Protein AF-A0A564W567-F1 (afdb_monomer_lite)

Structure (mmCIF, N/CA/C/O backbone):
data_AF-A0A564W567-F1
#
_entry.id   AF-A0A564W567-F1
#
loop_
_atom_site.group_PDB
_atom_site.id
_atom_site.type_symbol
_atom_site.label_atom_id
_atom_site.label_alt_id
_atom_site.label_comp_id
_atom_site.label_asym_id
_atom_site.label_entity_id
_atom_site.label_seq_id
_atom_site.pdbx_PDB_ins_code
_atom_site.Cartn_x
_atom_site.Cartn_y
_atom_site.Cartn_z
_atom_site.occupancy
_atom_site.B_iso_or_equiv
_atom_site.auth_seq_id
_atom_site.auth_comp_id
_atom_site.auth_asym_id
_atom_site.auth_atom_id
_atom_site.pdbx_PDB_model_num
ATOM 1 N N . MET A 1 1 ? 4.641 -15.626 -25.117 1.00 41.53 1 MET A N 1
ATOM 2 C CA . MET A 1 1 ? 4.571 -14.255 -25.670 1.00 41.53 1 MET A CA 1
ATOM 3 C C . MET A 1 1 ? 4.389 -13.295 -24.502 1.00 41.53 1 MET A C 1
ATOM 5 O O . MET A 1 1 ? 3.469 -13.506 -23.720 1.00 41.53 1 MET A O 1
ATOM 9 N N . ALA A 1 2 ? 5.290 -12.328 -24.305 1.00 53.06 2 ALA A N 1
ATOM 10 C CA . ALA A 1 2 ? 5.183 -11.375 -23.198 1.00 53.06 2 ALA A CA 1
ATOM 11 C C . ALA A 1 2 ? 4.063 -10.363 -23.495 1.00 53.06 2 ALA A C 1
ATOM 13 O O . ALA A 1 2 ? 4.073 -9.717 -24.537 1.00 53.06 2 ALA A O 1
ATOM 14 N N . LEU A 1 3 ? 3.083 -10.244 -22.596 1.00 59.31 3 LEU A N 1
ATOM 15 C CA . LEU A 1 3 ? 1.886 -9.404 -22.783 1.00 59.31 3 LEU A CA 1
ATOM 16 C C . LEU A 1 3 ? 2.115 -7.913 -22.438 1.00 59.31 3 LEU A C 1
ATOM 18 O O . LEU A 1 3 ? 1.157 -7.148 -22.397 1.00 59.31 3 LEU A O 1
ATOM 22 N N . GLY A 1 4 ? 3.357 -7.493 -22.172 1.00 73.81 4 GLY A N 1
ATOM 23 C CA . GLY A 1 4 ? 3.703 -6.095 -21.893 1.00 73.81 4 GLY A CA 1
ATOM 24 C C . GLY A 1 4 ? 3.047 -5.520 -20.629 1.00 73.81 4 GLY A C 1
ATOM 25 O O . GLY A 1 4 ? 2.885 -6.213 -19.622 1.00 73.81 4 GLY A O 1
ATOM 26 N N . CYS A 1 5 ? 2.706 -4.229 -20.682 1.00 81.75 5 CYS A N 1
ATOM 27 C CA . CYS A 1 5 ? 2.069 -3.476 -19.599 1.00 81.75 5 CYS A CA 1
ATOM 28 C C . CYS A 1 5 ? 0.588 -3.858 -19.443 1.00 81.75 5 CYS A C 1
ATOM 30 O O . CYS A 1 5 ? -0.186 -3.736 -20.395 1.00 81.75 5 CYS A O 1
ATOM 32 N N . ARG A 1 6 ? 0.176 -4.294 -18.242 1.00 86.56 6 ARG A N 1
ATOM 33 C CA . ARG A 1 6 ? -1.212 -4.687 -17.947 1.00 86.56 6 ARG A CA 1
ATOM 34 C C . ARG A 1 6 ? -1.813 -3.809 -16.858 1.00 86.56 6 ARG A C 1
ATOM 36 O O . ARG A 1 6 ? -1.263 -3.692 -15.766 1.00 86.56 6 ARG A O 1
ATOM 43 N N . ILE A 1 7 ? -2.992 -3.260 -17.147 1.00 87.38 7 ILE A N 1
ATOM 44 C CA . ILE A 1 7 ? -3.791 -2.472 -16.205 1.00 87.38 7 ILE A CA 1
ATOM 45 C C . ILE A 1 7 ? -5.183 -3.094 -16.126 1.00 87.38 7 ILE A C 1
ATOM 47 O O . ILE A 1 7 ? -5.965 -3.003 -17.078 1.00 87.38 7 ILE A O 1
ATOM 51 N N . ARG A 1 8 ? -5.522 -3.699 -14.986 1.00 86.12 8 ARG A N 1
ATOM 52 C CA . ARG A 1 8 ? -6.900 -4.102 -14.697 1.00 86.12 8 ARG A CA 1
ATOM 53 C C . ARG A 1 8 ? -7.671 -2.888 -14.204 1.00 86.12 8 ARG A C 1
ATOM 55 O O . ARG A 1 8 ? -7.459 -2.399 -13.101 1.00 86.12 8 ARG A O 1
ATOM 62 N N . ARG A 1 9 ? -8.565 -2.385 -15.056 1.00 84.88 9 ARG A N 1
ATOM 63 C CA . ARG A 1 9 ? -9.354 -1.176 -14.770 1.00 84.88 9 ARG A CA 1
ATOM 64 C C . ARG A 1 9 ? -10.440 -1.405 -13.727 1.00 84.88 9 ARG A C 1
ATOM 66 O O . ARG A 1 9 ? -10.735 -0.500 -12.957 1.00 84.88 9 ARG A O 1
ATOM 73 N N . ASN A 1 10 ? -10.983 -2.618 -13.704 1.00 83.50 10 ASN A N 1
ATOM 74 C CA . ASN A 1 10 ? -12.084 -2.999 -12.838 1.00 83.50 10 ASN A CA 1
ATOM 75 C C . ASN A 1 10 ? -11.658 -4.198 -11.993 1.00 83.50 10 ASN A C 1
ATOM 77 O O . ASN A 1 10 ? -11.169 -5.197 -12.523 1.00 83.50 10 ASN A O 1
ATOM 81 N N . PHE A 1 11 ? -11.861 -4.082 -10.689 1.00 86.06 11 PHE A N 1
ATOM 82 C CA . PHE A 1 11 ? -11.759 -5.160 -9.720 1.00 86.06 11 PHE A CA 1
ATOM 83 C C . PHE A 1 11 ? -12.784 -4.893 -8.619 1.00 86.06 11 PHE A C 1
ATOM 85 O O . PHE A 1 11 ? -13.171 -3.744 -8.384 1.00 86.06 11 PHE A O 1
ATOM 92 N N . GLU A 1 12 ? -13.253 -5.958 -7.988 1.00 86.19 12 GLU A N 1
ATOM 93 C CA . GLU A 1 12 ? -14.215 -5.857 -6.902 1.00 86.19 12 GLU A CA 1
ATOM 94 C C . GLU A 1 12 ? -13.506 -5.364 -5.640 1.00 86.19 12 GLU A C 1
ATOM 96 O O . GLU A 1 12 ? -12.510 -5.947 -5.205 1.00 86.19 12 GLU A O 1
ATOM 101 N N . ARG A 1 13 ? -13.996 -4.257 -5.080 1.00 88.44 13 ARG A N 1
ATOM 102 C CA . ARG A 1 13 ? -13.533 -3.754 -3.788 1.00 88.44 13 ARG A CA 1
ATOM 103 C C . ARG A 1 13 ? -14.426 -4.330 -2.690 1.00 88.44 13 ARG A C 1
ATOM 105 O O . ARG A 1 13 ? -15.642 -4.358 -2.884 1.00 88.44 13 ARG A O 1
ATOM 112 N N . PRO A 1 14 ? -13.860 -4.745 -1.546 1.00 88.44 14 PRO A N 1
ATOM 113 C CA . PRO A 1 14 ? -14.662 -5.102 -0.387 1.00 88.44 14 PRO A CA 1
ATOM 114 C C . PRO A 1 14 ? -15.507 -3.905 0.064 1.00 88.44 14 PRO A C 1
ATOM 116 O O . PRO A 1 14 ? -15.169 -2.745 -0.194 1.00 88.44 14 PRO A O 1
ATOM 119 N N . SER A 1 15 ? -16.614 -4.188 0.750 1.00 92.94 15 SER A N 1
ATOM 120 C CA . SER A 1 15 ? -17.461 -3.134 1.303 1.00 92.94 15 SER A CA 1
ATOM 121 C C . SER A 1 15 ? -16.688 -2.297 2.324 1.00 92.94 15 SER A C 1
ATOM 123 O O . SER A 1 15 ? -15.805 -2.795 3.031 1.00 92.94 15 SER A O 1
ATOM 125 N N . LYS A 1 16 ? -17.018 -1.006 2.416 1.00 90.94 16 LYS A N 1
ATOM 126 C CA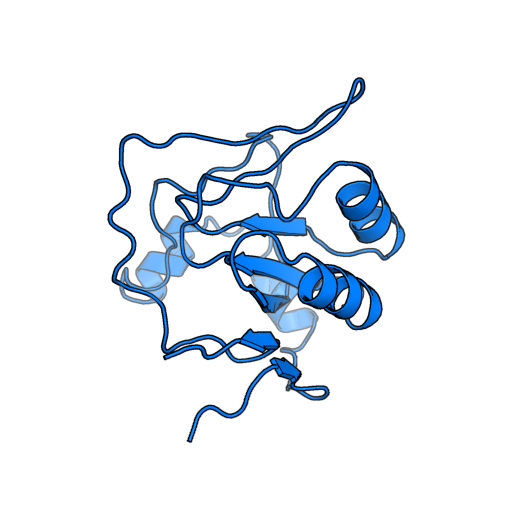 . LYS A 1 16 ? -16.345 -0.099 3.356 1.00 90.94 16 LYS A CA 1
ATOM 127 C C . LYS A 1 16 ? -16.565 -0.550 4.792 1.00 90.94 16 LYS A C 1
ATOM 129 O O . LYS A 1 16 ? -15.644 -0.494 5.592 1.00 90.94 16 LYS A O 1
ATOM 134 N N . GLU A 1 17 ? -17.753 -1.056 5.091 1.00 93.81 17 GLU A N 1
ATOM 135 C CA . GLU A 1 17 ? -18.136 -1.569 6.402 1.00 93.81 17 GLU A CA 1
ATOM 136 C C . GLU A 1 17 ? -17.244 -2.745 6.815 1.00 93.81 17 GLU A C 1
ATOM 138 O O . GLU A 1 17 ? -16.799 -2.804 7.959 1.00 93.81 17 GLU A O 1
ATOM 143 N N . LEU A 1 18 ? -16.929 -3.647 5.876 1.00 91.50 18 LEU A N 1
ATOM 144 C CA . LEU A 1 18 ? -16.027 -4.769 6.128 1.00 91.50 18 LEU A CA 1
ATOM 145 C C . LEU A 1 18 ? -14.599 -4.288 6.389 1.00 91.50 18 LEU A C 1
ATOM 147 O O . LEU A 1 18 ? -13.963 -4.756 7.327 1.00 91.50 18 LEU A O 1
ATOM 151 N N . VAL A 1 19 ? -14.093 -3.354 5.579 1.00 88.56 19 VAL A N 1
ATOM 152 C CA . VAL A 1 19 ? -12.743 -2.798 5.764 1.00 88.56 19 VAL A CA 1
ATOM 153 C C . VAL A 1 19 ? 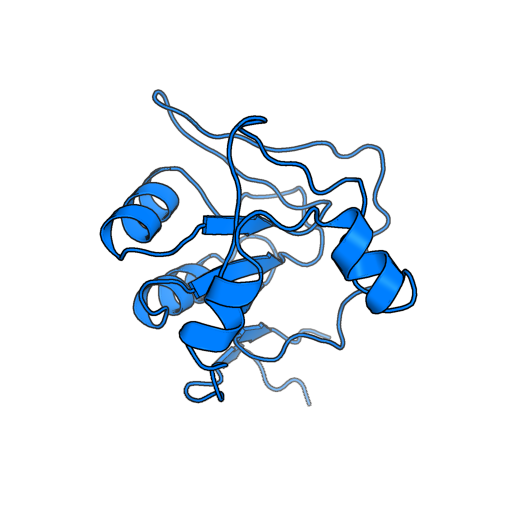-12.638 -2.093 7.116 1.00 88.56 19 VAL A C 1
ATOM 155 O O . VAL A 1 19 ? -11.701 -2.338 7.871 1.00 88.56 19 VAL A O 1
ATOM 158 N N . GLU A 1 20 ? -13.621 -1.264 7.455 1.00 91.44 20 GLU A N 1
ATOM 159 C CA . GLU A 1 20 ? -13.663 -0.519 8.712 1.00 91.44 20 GLU A CA 1
ATOM 160 C C . GLU A 1 20 ? -13.808 -1.422 9.943 1.00 91.44 20 GLU A C 1
ATOM 162 O O . GLU A 1 20 ? -13.306 -1.067 11.009 1.00 91.44 20 GLU A O 1
ATOM 167 N N . ALA A 1 21 ? -14.396 -2.615 9.811 1.00 92.56 21 ALA A N 1
ATOM 168 C CA . ALA A 1 21 ? -14.476 -3.584 10.905 1.00 92.56 21 ALA A CA 1
ATOM 169 C C . ALA A 1 21 ? -13.094 -4.047 11.412 1.00 92.56 21 ALA A C 1
ATOM 171 O O . ALA A 1 21 ? -12.974 -4.464 12.561 1.00 92.56 21 ALA A O 1
ATOM 172 N N . PHE A 1 22 ? -12.037 -3.932 10.598 1.00 88.69 22 PHE A N 1
ATOM 173 C CA . PHE A 1 22 ? -10.663 -4.235 11.016 1.00 88.69 22 PHE A CA 1
ATOM 174 C C . PHE A 1 22 ? -9.988 -3.095 11.790 1.00 88.69 22 PHE A C 1
ATOM 176 O O . PHE A 1 22 ? -8.875 -3.258 12.303 1.00 88.69 22 PHE A O 1
ATOM 183 N N . ARG A 1 23 ? -10.623 -1.922 11.898 1.00 90.19 23 ARG A N 1
ATOM 184 C CA . ARG A 1 23 ? -10.035 -0.765 12.575 1.00 90.19 23 ARG A CA 1
ATOM 185 C C . ARG A 1 23 ? -9.782 -1.065 14.050 1.00 90.19 23 ARG A C 1
ATOM 187 O O . ARG A 1 23 ? -10.677 -1.430 14.800 1.00 90.19 23 ARG A O 1
ATOM 194 N N . GLY A 1 24 ? -8.539 -0.846 14.475 1.00 85.81 24 GLY A N 1
ATOM 195 C CA . GLY A 1 24 ? -8.119 -1.043 15.865 1.00 85.81 24 GLY A CA 1
ATOM 196 C C . GLY A 1 24 ? -7.790 -2.492 16.232 1.00 85.81 24 GLY A C 1
ATOM 197 O O . GLY A 1 24 ? -7.278 -2.717 17.326 1.00 85.81 24 GLY A O 1
ATOM 198 N N . ILE A 1 25 ? -8.003 -3.455 15.329 1.00 88.50 25 ILE A N 1
ATOM 199 C CA . ILE A 1 25 ? -7.577 -4.839 15.540 1.00 88.50 25 ILE A CA 1
ATOM 200 C C . ILE A 1 25 ? -6.060 -4.937 15.289 1.00 88.50 25 ILE A C 1
ATOM 202 O O . ILE A 1 25 ? -5.580 -4.473 14.251 1.00 88.50 25 ILE A O 1
ATOM 206 N N . PRO A 1 26 ? -5.273 -5.524 16.209 1.00 88.56 26 PRO A N 1
ATOM 207 C CA . PRO A 1 26 ? -3.854 -5.771 15.975 1.00 88.56 26 PRO A CA 1
ATOM 208 C C . PRO A 1 26 ? -3.619 -6.695 14.772 1.00 88.56 26 PRO A C 1
ATOM 210 O O . PRO A 1 26 ? -4.260 -7.738 14.659 1.00 88.56 26 PRO A O 1
ATOM 213 N N . VAL A 1 27 ? -2.647 -6.353 13.916 1.00 85.00 27 VAL A N 1
ATOM 214 C CA . VAL A 1 27 ? -2.294 -7.144 12.717 1.00 85.00 27 VAL A CA 1
ATOM 215 C C . VAL A 1 27 ? -1.926 -8.588 13.071 1.00 85.00 27 VAL A C 1
ATOM 217 O O . VAL A 1 27 ? -2.318 -9.495 12.348 1.00 85.00 27 VAL A O 1
ATOM 220 N N . ALA A 1 28 ? -1.257 -8.812 14.209 1.00 85.94 28 ALA A N 1
ATOM 221 C CA . ALA A 1 28 ? -0.921 -10.154 14.690 1.00 85.94 28 ALA A CA 1
ATOM 222 C C . ALA A 1 28 ? -2.169 -11.034 14.871 1.00 85.94 28 ALA A C 1
ATOM 224 O O . ALA A 1 28 ? -2.211 -12.151 14.373 1.00 85.94 28 ALA A O 1
ATOM 225 N N . ASN A 1 29 ? -3.229 -10.493 15.481 1.00 90.31 29 ASN A N 1
ATOM 226 C CA . ASN A 1 29 ? -4.477 -11.229 15.678 1.00 90.31 29 ASN A CA 1
ATOM 227 C C . ASN A 1 29 ? -5.159 -11.548 14.341 1.00 90.31 29 ASN A C 1
ATOM 229 O O . ASN A 1 29 ? -5.795 -12.592 14.208 1.00 90.31 29 ASN A O 1
ATOM 233 N N . ILE A 1 30 ? -5.063 -10.645 13.359 1.00 86.69 30 ILE A N 1
ATOM 234 C CA . ILE A 1 30 ? -5.600 -10.882 12.014 1.00 86.69 30 ILE A CA 1
ATOM 235 C C . ILE A 1 30 ? -4.825 -12.026 11.352 1.00 86.69 30 ILE A C 1
ATOM 237 O O . ILE A 1 30 ? -5.441 -12.974 10.876 1.00 86.69 30 ILE A O 1
ATOM 241 N N . ASP A 1 31 ? -3.492 -11.975 11.374 1.00 86.25 31 ASP A N 1
ATOM 242 C CA . ASP A 1 31 ? -2.644 -13.002 10.765 1.00 86.25 31 ASP A CA 1
ATOM 243 C C . ASP A 1 31 ? -2.810 -14.375 11.437 1.00 86.25 31 ASP A C 1
ATOM 245 O O . ASP A 1 31 ? -2.913 -15.384 10.741 1.00 86.25 31 ASP A O 1
ATOM 249 N N . ASP A 1 32 ? -2.965 -14.424 12.764 1.00 90.88 32 ASP A N 1
ATOM 250 C CA . ASP A 1 32 ? -3.280 -15.655 13.500 1.00 90.88 32 ASP A CA 1
ATOM 251 C C . ASP A 1 32 ? -4.572 -16.313 12.992 1.00 90.88 32 ASP A C 1
ATOM 253 O O . ASP A 1 32 ? -4.605 -17.521 12.744 1.00 90.88 32 ASP A O 1
ATOM 257 N N . ASN A 1 33 ? -5.620 -15.515 12.757 1.00 89.88 33 ASN A N 1
ATOM 258 C CA . ASN A 1 33 ? -6.882 -15.998 12.185 1.00 89.88 33 ASN A CA 1
ATOM 259 C C . ASN A 1 33 ? -6.769 -16.337 10.689 1.00 89.88 33 ASN A C 1
ATOM 261 O O . ASN A 1 33 ? -7.556 -17.131 10.176 1.00 89.88 33 ASN A O 1
ATOM 265 N N . CYS A 1 34 ? -5.780 -15.781 9.991 1.00 81.69 34 CYS A N 1
ATOM 266 C CA . CYS A 1 34 ? -5.449 -16.131 8.613 1.00 81.69 34 CYS A CA 1
ATOM 267 C C . CYS A 1 34 ? -4.475 -17.317 8.502 1.00 81.69 34 CYS A C 1
ATOM 269 O O . CYS A 1 34 ? -4.017 -17.617 7.401 1.00 81.69 34 CYS A O 1
ATOM 271 N N . GLY A 1 35 ? -4.155 -18.006 9.604 1.00 87.44 35 GLY A N 1
ATOM 272 C CA . GLY A 1 35 ? -3.267 -19.171 9.601 1.00 87.44 35 GLY A CA 1
ATOM 273 C C . GLY A 1 35 ? -1.774 -18.834 9.584 1.00 87.44 35 GLY A C 1
ATOM 274 O O . GLY A 1 35 ? -0.971 -19.713 9.276 1.00 87.44 35 GLY A O 1
ATOM 275 N N . ARG A 1 36 ? -1.397 -17.599 9.938 1.00 82.56 36 ARG A N 1
ATOM 276 C CA . ARG A 1 36 ? -0.013 -17.093 10.004 1.00 82.56 36 ARG A CA 1
ATOM 277 C C . ARG A 1 36 ? 0.728 -17.129 8.665 1.00 82.56 36 ARG A C 1
ATOM 279 O O . ARG A 1 36 ? 1.898 -17.503 8.591 1.00 82.56 36 ARG A O 1
ATOM 286 N N . ILE A 1 37 ? 0.010 -16.805 7.590 1.00 79.56 37 ILE A N 1
ATOM 287 C CA . ILE A 1 37 ? 0.515 -16.812 6.205 1.00 79.56 37 ILE A CA 1
ATOM 288 C C . ILE A 1 37 ? 0.158 -15.540 5.422 1.00 79.56 37 ILE A C 1
ATOM 290 O O . ILE A 1 37 ? 0.463 -15.460 4.231 1.00 79.56 37 ILE A O 1
ATOM 294 N N . ALA A 1 38 ? -0.540 -14.585 6.042 1.00 76.62 38 ALA A N 1
ATOM 295 C CA . ALA A 1 38 ? -1.079 -13.403 5.371 1.00 76.62 38 ALA A CA 1
ATOM 296 C C . ALA A 1 38 ? -0.268 -12.131 5.656 1.00 76.62 38 ALA A C 1
ATOM 298 O O . ALA A 1 38 ? -0.391 -11.155 4.912 1.00 76.62 38 ALA A O 1
ATOM 299 N N . ALA A 1 39 ? 0.555 -12.134 6.707 1.00 80.12 39 ALA A N 1
ATOM 300 C CA . ALA A 1 39 ? 1.472 -11.046 7.000 1.00 80.12 39 ALA A CA 1
ATOM 301 C C . ALA A 1 39 ? 2.480 -10.813 5.861 1.00 80.12 39 ALA A C 1
ATOM 303 O O . ALA A 1 39 ? 2.897 -11.730 5.150 1.00 80.12 39 ALA A O 1
ATOM 304 N N . VAL A 1 40 ? 2.877 -9.550 5.707 1.00 81.44 40 VAL A N 1
ATOM 305 C CA . VAL A 1 40 ? 3.990 -9.166 4.837 1.00 81.44 40 VAL A CA 1
ATOM 306 C C . VAL A 1 40 ? 5.329 -9.541 5.472 1.00 81.44 40 VAL A C 1
ATOM 308 O O . VAL A 1 40 ? 5.405 -9.826 6.667 1.00 81.44 40 VAL A O 1
ATOM 311 N N . ASP A 1 41 ? 6.392 -9.512 4.671 1.00 80.50 41 ASP A N 1
ATOM 312 C CA . ASP A 1 41 ? 7.753 -9.720 5.159 1.00 80.50 41 ASP A CA 1
ATOM 313 C C . ASP A 1 41 ? 8.129 -8.695 6.246 1.00 80.50 41 ASP A C 1
ATOM 315 O O . ASP A 1 41 ? 7.754 -7.523 6.164 1.00 80.50 41 ASP A O 1
ATOM 319 N N . SER A 1 42 ? 8.893 -9.124 7.254 1.00 77.56 42 SER A N 1
ATOM 320 C CA . SER A 1 42 ? 9.291 -8.288 8.396 1.00 77.56 42 SER A CA 1
ATOM 321 C C . SER A 1 42 ? 10.151 -7.082 8.018 1.00 77.56 42 SER A C 1
ATOM 323 O O . SER A 1 42 ? 10.243 -6.130 8.791 1.00 77.56 42 SER A O 1
ATOM 325 N N . SER A 1 43 ? 10.766 -7.100 6.835 1.00 76.69 43 SER A N 1
ATOM 326 C CA . SER A 1 43 ? 11.499 -5.957 6.288 1.00 76.69 43 SER A CA 1
ATOM 327 C C . SER A 1 43 ? 10.588 -4.822 5.793 1.00 76.69 43 SER A C 1
ATOM 329 O O . SER A 1 43 ? 11.077 -3.718 5.553 1.00 76.69 43 SER A O 1
ATOM 331 N N . ILE A 1 44 ? 9.268 -5.036 5.687 1.00 77.44 44 ILE A N 1
ATOM 332 C CA . ILE A 1 44 ? 8.295 -3.953 5.496 1.00 77.44 44 ILE A CA 1
ATOM 333 C C . ILE A 1 44 ? 7.914 -3.383 6.863 1.00 77.44 44 ILE A C 1
ATOM 335 O O . ILE A 1 44 ? 7.237 -4.030 7.662 1.00 77.44 44 ILE A O 1
ATOM 339 N N . PHE A 1 45 ? 8.281 -2.128 7.114 1.00 77.38 45 PHE A N 1
ATOM 340 C CA . PHE A 1 45 ? 7.985 -1.442 8.371 1.00 77.38 45 PHE A CA 1
ATOM 341 C C . PHE A 1 45 ? 7.434 -0.028 8.139 1.00 77.38 45 PHE A C 1
ATOM 343 O O . PHE A 1 45 ? 7.752 0.620 7.138 1.00 77.38 45 PHE A O 1
ATOM 350 N N . PRO A 1 46 ? 6.593 0.491 9.054 1.00 76.75 46 PRO A N 1
ATOM 351 C CA . PRO A 1 46 ? 6.080 1.845 8.939 1.00 76.75 46 PRO A CA 1
ATOM 352 C C . PRO A 1 46 ? 7.187 2.865 9.217 1.00 76.75 46 PRO A C 1
ATOM 354 O O . PRO A 1 46 ? 7.851 2.818 10.250 1.00 76.75 46 PRO A O 1
ATOM 357 N N . LEU A 1 47 ? 7.322 3.857 8.336 1.00 76.88 47 LEU A N 1
ATOM 358 C CA . LEU A 1 47 ? 8.274 4.961 8.523 1.00 76.88 47 LEU A CA 1
ATOM 359 C C . LEU A 1 47 ? 7.860 5.887 9.681 1.00 76.88 47 LEU A C 1
ATOM 361 O O . LEU A 1 47 ? 8.702 6.509 10.321 1.00 76.88 47 LEU A O 1
ATOM 365 N N . ASN A 1 48 ? 6.563 5.928 10.000 1.00 76.25 48 ASN A N 1
ATOM 366 C CA . ASN A 1 48 ? 6.034 6.546 11.212 1.00 76.25 48 ASN A CA 1
ATOM 367 C C . ASN A 1 48 ? 5.470 5.458 12.150 1.00 76.25 48 ASN A C 1
ATOM 369 O O . ASN A 1 48 ? 4.389 4.937 11.870 1.00 76.25 48 ASN A O 1
ATOM 373 N N . PRO A 1 49 ? 6.113 5.156 13.295 1.00 71.00 49 PRO A N 1
ATOM 374 C CA . PRO A 1 49 ? 5.677 4.096 14.217 1.00 71.00 49 PRO A CA 1
ATOM 375 C C . PRO A 1 49 ? 4.262 4.273 14.797 1.00 71.00 49 PRO A C 1
ATOM 377 O O . PRO A 1 49 ? 3.612 3.311 15.220 1.00 71.00 49 PRO A O 1
ATOM 380 N N . LYS A 1 50 ? 3.760 5.514 14.837 1.00 75.69 50 LYS A N 1
ATOM 381 C CA . LYS A 1 50 ? 2.404 5.823 15.315 1.00 75.69 50 LYS A CA 1
ATOM 382 C C . LYS A 1 50 ? 1.350 5.683 14.220 1.00 75.69 50 LYS A C 1
ATOM 384 O O . LYS A 1 50 ? 0.166 5.609 14.541 1.00 75.69 50 LYS A O 1
ATOM 389 N N . ALA A 1 51 ? 1.756 5.652 12.951 1.00 75.88 51 ALA A N 1
ATOM 390 C CA . ALA A 1 51 ? 0.819 5.491 11.855 1.00 75.88 51 ALA A CA 1
ATOM 391 C C . ALA A 1 51 ? 0.150 4.112 11.919 1.00 75.88 51 ALA A C 1
ATOM 393 O O . ALA A 1 51 ? 0.728 3.113 12.359 1.00 75.88 51 ALA A O 1
ATOM 394 N N . ARG A 1 52 ? -1.109 4.075 11.497 1.00 80.06 52 ARG A N 1
ATOM 395 C CA . ARG A 1 52 ? -1.875 2.852 11.273 1.00 80.06 52 ARG A CA 1
ATOM 396 C C . ARG A 1 52 ? -2.400 2.918 9.854 1.00 80.06 52 ARG A C 1
ATOM 398 O O . ARG A 1 52 ? -2.885 3.966 9.435 1.00 80.06 52 ARG A O 1
ATOM 405 N N . LEU A 1 53 ? -2.271 1.813 9.139 1.00 84.81 53 LEU A N 1
ATOM 406 C CA . LEU A 1 53 ? -2.664 1.700 7.747 1.00 84.81 53 LEU A CA 1
ATOM 407 C C . LEU A 1 53 ? -3.808 0.697 7.647 1.00 84.81 53 LEU A C 1
ATOM 409 O O . LEU A 1 53 ? -3.693 -0.417 8.151 1.00 84.81 53 LEU A O 1
ATOM 413 N N . LEU A 1 54 ? -4.905 1.109 7.023 1.00 86.31 54 LEU A N 1
ATOM 414 C CA . LEU A 1 54 ? -6.073 0.275 6.776 1.00 86.31 54 LEU A CA 1
ATOM 415 C C . LEU A 1 54 ? -6.728 0.735 5.477 1.00 86.31 54 LEU A C 1
ATOM 417 O O . LEU A 1 54 ? -6.955 1.931 5.303 1.00 86.31 54 LEU A O 1
ATOM 421 N N . GLY A 1 55 ? -7.037 -0.205 4.591 1.00 88.19 55 GLY A N 1
ATOM 422 C CA . GLY A 1 55 ? -7.740 0.085 3.351 1.00 88.19 55 GLY A CA 1
ATOM 423 C C . GLY A 1 55 ? -7.674 -1.063 2.352 1.00 88.19 55 GLY A C 1
ATOM 424 O O . GLY A 1 55 ? -7.103 -2.118 2.628 1.00 88.19 55 GLY A O 1
ATOM 425 N N . THR A 1 56 ? -8.271 -0.850 1.182 1.00 87.25 56 THR A N 1
ATOM 426 C CA . THR A 1 56 ? -8.311 -1.863 0.118 1.00 87.25 56 THR A CA 1
ATOM 427 C C . THR A 1 56 ? -7.012 -1.852 -0.678 1.00 87.25 56 THR A C 1
ATOM 429 O O . THR A 1 56 ? -6.607 -0.806 -1.173 1.00 87.25 56 THR A O 1
ATOM 432 N N . ALA A 1 57 ? -6.368 -3.006 -0.853 1.00 86.75 57 ALA A N 1
ATOM 433 C CA . ALA A 1 57 ? -5.119 -3.084 -1.605 1.00 86.75 57 ALA A CA 1
ATOM 434 C C . ALA A 1 57 ? -5.314 -2.747 -3.098 1.00 86.75 57 ALA A C 1
ATOM 436 O O . ALA A 1 57 ? -6.026 -3.441 -3.823 1.00 86.75 57 ALA A O 1
ATOM 437 N N . PHE A 1 58 ? -4.614 -1.717 -3.571 1.00 87.31 58 PHE A N 1
ATOM 438 C CA . PHE A 1 58 ? -4.444 -1.379 -4.979 1.00 87.31 58 PHE A CA 1
ATOM 439 C C . PHE A 1 58 ? -3.009 -1.711 -5.390 1.00 87.31 58 PHE A C 1
ATOM 441 O O . PHE A 1 58 ? -2.061 -1.015 -5.034 1.00 87.31 58 PHE A O 1
ATOM 448 N N . THR A 1 59 ? -2.826 -2.804 -6.122 1.00 88.25 59 THR A N 1
ATOM 449 C CA . THR A 1 59 ? -1.493 -3.382 -6.336 1.00 88.25 59 THR A CA 1
ATOM 450 C C . THR A 1 59 ? -0.832 -2.883 -7.621 1.00 88.25 59 THR A C 1
ATOM 452 O O . THR A 1 59 ? -1.448 -2.916 -8.686 1.00 88.25 59 THR A O 1
ATOM 455 N N . VAL A 1 60 ? 0.442 -2.521 -7.568 1.00 87.06 60 VAL A N 1
ATOM 456 C CA . VAL A 1 60 ? 1.238 -2.057 -8.705 1.00 87.06 60 VAL A CA 1
ATOM 457 C C . VAL A 1 60 ? 2.561 -2.803 -8.733 1.00 87.06 60 VAL A C 1
ATOM 459 O O . VAL A 1 60 ? 3.341 -2.710 -7.799 1.00 87.06 60 VAL A O 1
ATOM 462 N N . ASN A 1 61 ? 2.831 -3.512 -9.820 1.00 85.94 61 ASN A N 1
ATOM 463 C CA . ASN A 1 61 ? 4.118 -4.136 -10.087 1.00 85.94 61 ASN A CA 1
ATOM 464 C C . ASN A 1 61 ? 4.718 -3.489 -11.338 1.00 85.94 61 ASN A C 1
ATOM 466 O O . ASN A 1 61 ? 4.215 -3.689 -12.450 1.00 85.94 61 ASN A O 1
ATOM 470 N N . ALA A 1 62 ? 5.753 -2.683 -11.127 1.00 84.69 62 ALA A N 1
ATOM 471 C CA . ALA A 1 62 ? 6.429 -1.897 -12.144 1.00 84.69 62 ALA A CA 1
ATOM 472 C C . ALA A 1 62 ? 7.862 -2.410 -12.393 1.00 84.69 62 ALA A C 1
ATOM 474 O O . ALA A 1 62 ? 8.452 -3.058 -11.525 1.00 84.69 62 ALA A O 1
ATOM 475 N N . PRO A 1 63 ? 8.429 -2.176 -13.589 1.00 82.25 63 PRO A N 1
ATOM 476 C CA . PRO A 1 63 ? 9.830 -2.469 -13.843 1.00 82.25 63 PRO A CA 1
ATOM 477 C C . PRO A 1 63 ? 10.767 -1.455 -13.176 1.00 82.25 63 PRO A C 1
ATOM 479 O O . PRO A 1 63 ? 10.413 -0.294 -12.973 1.00 82.25 63 PRO A O 1
ATOM 482 N N . ALA A 1 64 ? 12.004 -1.902 -12.931 1.00 79.69 64 ALA A N 1
ATOM 483 C CA . ALA A 1 64 ? 13.083 -1.116 -12.339 1.00 79.69 64 ALA A CA 1
ATOM 484 C C . ALA A 1 64 ? 13.247 0.266 -12.992 1.00 79.69 64 ALA A C 1
ATOM 486 O O . ALA A 1 64 ? 13.775 0.384 -14.098 1.00 79.69 64 ALA A O 1
ATOM 487 N N . GLY A 1 65 ? 12.861 1.319 -12.267 1.00 76.00 65 GLY A N 1
ATOM 488 C CA . GLY A 1 65 ? 13.045 2.705 -12.704 1.00 76.00 65 GLY A CA 1
ATOM 489 C C . GLY A 1 65 ? 11.942 3.265 -13.601 1.00 76.00 65 GLY A C 1
ATOM 490 O O . GLY A 1 65 ? 12.130 4.344 -14.155 1.00 76.00 65 GLY A O 1
ATOM 491 N N . ASP A 1 66 ? 10.812 2.571 -13.735 1.00 83.62 66 ASP A N 1
ATOM 492 C CA . ASP A 1 66 ? 9.623 3.064 -14.430 1.00 83.62 66 ASP A CA 1
ATOM 493 C C . ASP A 1 66 ? 8.497 3.331 -13.423 1.00 83.62 66 ASP A C 1
ATOM 495 O O . ASP A 1 66 ? 7.907 2.414 -12.852 1.00 83.62 66 ASP A O 1
ATOM 499 N N . ASN A 1 67 ? 8.171 4.605 -13.214 1.00 85.19 67 ASN A N 1
ATOM 500 C CA . ASN A 1 67 ? 7.100 5.027 -12.314 1.00 85.19 67 ASN A CA 1
ATOM 501 C C . ASN A 1 67 ? 5.765 5.310 -13.036 1.00 85.19 67 ASN A C 1
ATOM 503 O O . ASN A 1 67 ? 4.797 5.704 -12.380 1.00 85.19 67 ASN A O 1
ATOM 507 N N . LEU A 1 68 ? 5.651 5.081 -14.353 1.00 87.94 68 LEU A N 1
ATOM 508 C CA . LEU A 1 68 ? 4.433 5.384 -15.122 1.00 87.94 68 LEU A CA 1
ATOM 509 C C . LEU A 1 68 ? 3.225 4.585 -14.625 1.00 87.94 68 LEU A C 1
ATOM 511 O O . LEU A 1 68 ? 2.116 5.116 -14.518 1.00 87.94 68 LEU A O 1
ATOM 515 N N . LEU A 1 69 ? 3.433 3.314 -14.271 1.00 87.94 69 LEU A N 1
ATOM 516 C CA . LEU A 1 69 ? 2.385 2.467 -13.696 1.00 87.94 69 LEU A CA 1
ATOM 517 C C . LEU A 1 69 ? 1.913 2.962 -12.326 1.00 87.94 69 LEU A C 1
ATOM 519 O O . LEU A 1 69 ? 0.738 2.807 -11.993 1.00 87.94 69 LEU A O 1
ATOM 523 N N . PHE A 1 70 ? 2.798 3.592 -11.556 1.00 88.94 70 PHE A N 1
ATOM 524 C CA . PHE A 1 70 ? 2.445 4.175 -10.270 1.00 88.94 70 PHE A CA 1
ATOM 525 C C . PHE A 1 70 ? 1.655 5.479 -10.438 1.00 88.94 70 PHE A C 1
ATOM 527 O O . PHE A 1 70 ? 0.620 5.636 -9.795 1.00 88.94 70 PHE A O 1
ATOM 534 N N . HIS A 1 71 ? 2.033 6.351 -11.379 1.00 90.75 71 HIS A N 1
ATOM 535 C CA . HIS A 1 71 ? 1.201 7.504 -11.750 1.00 90.75 71 HIS A CA 1
ATOM 536 C C . HIS A 1 71 ? -0.203 7.072 -12.172 1.00 90.75 71 HIS A C 1
ATOM 538 O O . HIS A 1 71 ? -1.203 7.594 -11.679 1.00 90.75 71 HIS A O 1
ATOM 544 N N . LYS A 1 72 ? -0.288 6.046 -13.024 1.00 90.75 72 LYS A N 1
ATOM 545 C CA . LYS A 1 72 ? -1.581 5.530 -13.462 1.00 90.75 72 LYS A CA 1
ATOM 546 C C . LYS A 1 72 ? -2.402 4.939 -12.313 1.00 90.75 72 LYS A C 1
ATOM 548 O O . LYS A 1 72 ? -3.627 5.064 -12.310 1.00 90.75 72 LYS A O 1
ATOM 553 N N . ALA A 1 73 ? -1.744 4.309 -11.345 1.00 90.38 73 ALA A N 1
ATOM 554 C CA . ALA A 1 73 ? -2.392 3.804 -10.145 1.00 90.38 73 ALA A CA 1
ATOM 555 C C . ALA A 1 73 ? -2.963 4.934 -9.282 1.00 90.38 73 ALA A C 1
ATOM 557 O O . ALA A 1 73 ? -4.111 4.831 -8.866 1.00 90.38 73 ALA A O 1
ATOM 558 N N . LEU A 1 74 ? -2.225 6.030 -9.082 1.00 90.56 74 LEU A N 1
ATOM 559 C CA . LEU A 1 74 ? -2.713 7.204 -8.346 1.00 90.56 74 LEU A CA 1
ATOM 560 C C . LEU A 1 74 ? -3.964 7.815 -8.994 1.00 90.56 74 LEU A C 1
ATOM 562 O O . LEU A 1 74 ? -4.891 8.217 -8.291 1.00 90.56 74 LEU A O 1
ATOM 566 N N . ASP A 1 75 ? -4.027 7.836 -10.327 1.00 92.06 75 ASP A N 1
ATOM 567 C CA . ASP A 1 75 ? -5.207 8.319 -11.051 1.00 92.06 75 ASP A CA 1
ATOM 568 C C . ASP A 1 75 ? -6.434 7.423 -10.852 1.00 92.06 75 ASP A C 1
ATOM 570 O O . ASP A 1 75 ? -7.561 7.922 -10.795 1.00 92.06 75 ASP A O 1
ATOM 574 N N . MET A 1 76 ? -6.222 6.107 -10.775 1.00 91.31 76 MET A N 1
ATOM 575 C CA . MET A 1 76 ? -7.277 5.091 -10.700 1.00 91.31 76 MET A CA 1
ATOM 576 C C . MET A 1 76 ? -7.701 4.737 -9.272 1.00 91.31 76 MET A C 1
ATOM 578 O O . MET A 1 76 ? -8.798 4.204 -9.077 1.00 91.31 76 MET A O 1
ATOM 582 N N . ALA A 1 77 ? -6.838 4.991 -8.292 1.00 91.62 77 ALA A N 1
ATOM 583 C CA . ALA A 1 77 ? -7.102 4.722 -6.893 1.00 91.62 77 ALA A CA 1
ATOM 584 C C . ALA A 1 77 ? -8.275 5.571 -6.390 1.00 91.62 77 ALA A C 1
ATOM 586 O O . ALA A 1 77 ? -8.470 6.733 -6.776 1.00 91.62 77 ALA A O 1
ATOM 587 N N . GLN A 1 78 ? -9.064 4.956 -5.519 1.00 92.06 78 GLN A N 1
ATOM 588 C CA . GLN A 1 78 ? -10.210 5.567 -4.868 1.00 92.06 78 GLN A CA 1
ATOM 589 C C . GLN A 1 78 ? -9.860 5.937 -3.421 1.00 92.06 78 GLN A C 1
ATOM 591 O O . GLN A 1 78 ? -8.954 5.340 -2.832 1.00 92.06 78 GLN A O 1
ATOM 596 N N . PRO A 1 79 ? -10.571 6.906 -2.817 1.00 92.25 79 PRO A N 1
ATOM 597 C CA . PRO A 1 79 ? -10.389 7.216 -1.406 1.00 92.25 79 PRO A CA 1
ATOM 598 C C . PRO A 1 79 ? -10.565 5.969 -0.527 1.00 92.25 79 PRO A C 1
ATOM 600 O O . PRO A 1 79 ? -11.560 5.252 -0.662 1.00 92.25 79 PRO A O 1
ATOM 603 N N . GLY A 1 80 ? -9.610 5.725 0.372 1.00 87.75 80 G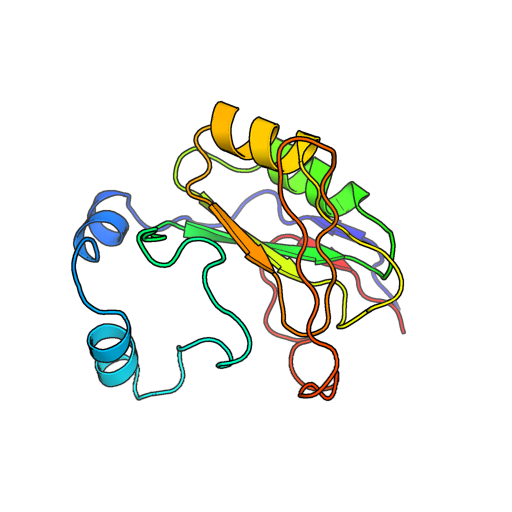LY A N 1
ATOM 604 C CA . GLY A 1 80 ? -9.550 4.521 1.211 1.00 87.75 80 GLY A CA 1
ATOM 605 C C . GLY A 1 80 ? -8.788 3.333 0.608 1.00 87.75 80 GLY A C 1
ATOM 606 O O . GLY A 1 80 ? -8.592 2.334 1.301 1.00 87.75 80 GLY A O 1
ATOM 607 N N . ASP A 1 81 ? -8.319 3.417 -0.641 1.00 89.81 81 ASP A N 1
ATOM 608 C CA . ASP A 1 81 ? -7.384 2.426 -1.185 1.00 89.81 81 ASP A CA 1
ATOM 609 C C . ASP A 1 81 ? -5.996 2.581 -0.521 1.00 89.81 81 ASP A C 1
ATOM 611 O O . ASP A 1 81 ? -5.587 3.674 -0.124 1.00 89.81 81 ASP A O 1
ATOM 615 N N . VAL A 1 82 ? -5.256 1.480 -0.416 1.00 87.88 82 VAL A N 1
ATOM 616 C CA . VAL A 1 82 ? -3.846 1.414 -0.014 1.00 87.88 82 VAL A CA 1
ATOM 617 C C . VAL A 1 82 ? -3.051 0.950 -1.219 1.00 87.88 82 VAL A C 1
ATOM 619 O O . VAL A 1 82 ? -3.271 -0.157 -1.710 1.00 87.88 82 VAL A O 1
ATOM 622 N N . ILE A 1 83 ? -2.115 1.764 -1.701 1.00 89.50 83 ILE A N 1
ATOM 623 C CA . ILE A 1 83 ? -1.278 1.352 -2.827 1.00 89.50 83 ILE A CA 1
ATOM 624 C C . ILE A 1 83 ? -0.213 0.386 -2.322 1.00 89.50 83 ILE A C 1
ATOM 626 O O . ILE A 1 83 ? 0.566 0.736 -1.447 1.00 89.50 83 ILE A O 1
ATOM 630 N N . VAL A 1 84 ? -0.152 -0.809 -2.897 1.00 87.88 84 VAL A N 1
ATOM 631 C CA . VAL A 1 84 ? 0.930 -1.773 -2.675 1.00 87.88 84 VAL A CA 1
ATOM 632 C C . VAL A 1 84 ? 1.803 -1.740 -3.921 1.00 87.88 84 VAL A C 1
ATOM 634 O O . VAL A 1 84 ? 1.321 -2.083 -4.995 1.00 87.88 84 VAL A O 1
ATOM 637 N N . LEU A 1 85 ? 3.045 -1.283 -3.810 1.00 86.88 85 LEU A N 1
ATOM 638 C CA . LEU A 1 85 ? 3.949 -1.033 -4.931 1.00 86.88 85 LEU A CA 1
ATOM 639 C C . LEU A 1 85 ? 5.151 -1.982 -4.877 1.00 86.88 85 LEU A C 1
ATOM 641 O O . LEU A 1 85 ? 5.801 -2.099 -3.844 1.00 86.88 85 LEU A O 1
ATOM 645 N N . ALA A 1 86 ? 5.460 -2.628 -5.994 1.00 83.62 86 ALA A N 1
ATOM 646 C CA . ALA A 1 86 ? 6.656 -3.437 -6.181 1.00 83.62 86 ALA A CA 1
ATOM 647 C C . ALA A 1 86 ? 7.422 -3.013 -7.438 1.00 83.62 86 ALA A C 1
ATOM 649 O O . ALA A 1 86 ? 6.821 -2.666 -8.457 1.00 83.62 86 ALA A O 1
ATOM 650 N N . ASN A 1 87 ? 8.746 -3.110 -7.361 1.00 80.88 87 ASN A N 1
ATOM 651 C CA . ASN A 1 87 ? 9.718 -2.766 -8.397 1.00 80.88 87 ASN A CA 1
ATOM 652 C C . ASN A 1 87 ? 10.631 -3.949 -8.760 1.00 80.88 87 ASN A C 1
ATOM 654 O O . ASN A 1 87 ? 11.783 -3.768 -9.166 1.00 80.88 87 ASN A O 1
ATOM 658 N N . ARG A 1 88 ? 10.153 -5.181 -8.540 1.00 75.75 88 ARG A N 1
ATOM 659 C CA . ARG A 1 88 ? 10.939 -6.418 -8.700 1.00 75.75 88 ARG A CA 1
ATOM 660 C C . ARG A 1 88 ? 12.213 -6.470 -7.832 1.00 75.75 88 ARG A C 1
ATOM 662 O O . ARG A 1 88 ? 13.168 -7.142 -8.211 1.00 75.75 88 ARG A O 1
ATOM 669 N N . GLY A 1 89 ? 12.243 -5.773 -6.692 1.00 71.31 89 GLY A N 1
ATOM 670 C CA . GLY A 1 89 ? 13.389 -5.763 -5.776 1.00 71.31 89 GLY A CA 1
ATOM 671 C C . GLY A 1 89 ? 14.560 -4.905 -6.263 1.00 71.31 89 GLY A C 1
ATOM 672 O O . GLY A 1 89 ? 15.704 -5.162 -5.888 1.00 71.31 89 GLY A O 1
ATOM 673 N N . SER A 1 90 ? 14.323 -3.941 -7.164 1.00 72.88 90 SER A N 1
ATOM 674 C CA . SER A 1 90 ? 15.403 -3.103 -7.686 1.00 72.88 90 SER A CA 1
ATOM 675 C C . SER A 1 90 ? 15.764 -1.971 -6.730 1.00 72.88 90 SER A C 1
ATOM 677 O O . SER A 1 90 ? 15.016 -1.007 -6.555 1.00 72.88 90 SER A O 1
ATOM 679 N N . LEU A 1 91 ? 17.010 -2.029 -6.261 1.00 76.12 91 LEU A N 1
ATOM 680 C CA . LEU A 1 91 ? 17.675 -0.998 -5.466 1.00 76.12 91 LEU A CA 1
ATOM 681 C C . LEU A 1 91 ? 18.384 0.078 -6.307 1.00 76.12 91 LEU A C 1
ATOM 683 O O . LEU A 1 91 ? 19.249 0.795 -5.815 1.00 76.12 91 LEU A O 1
ATOM 687 N N . SER A 1 92 ? 18.094 0.179 -7.604 1.00 74.62 92 SER A N 1
ATOM 688 C CA . SER A 1 92 ? 18.811 1.129 -8.470 1.00 74.62 92 SER A CA 1
ATOM 689 C C . SER A 1 92 ? 18.170 2.516 -8.508 1.00 74.62 92 SER A C 1
ATOM 691 O O . SER A 1 92 ? 18.866 3.512 -8.699 1.00 74.62 92 SER A O 1
ATOM 693 N N . ARG A 1 93 ? 16.838 2.586 -8.387 1.00 75.44 93 ARG A N 1
ATOM 694 C CA . ARG A 1 93 ? 16.038 3.802 -8.579 1.00 75.44 93 ARG A CA 1
ATOM 695 C C . ARG A 1 93 ? 14.760 3.734 -7.752 1.00 75.44 93 ARG A C 1
ATOM 697 O O . ARG A 1 93 ? 14.157 2.669 -7.638 1.00 75.44 93 ARG A O 1
ATOM 704 N N . ALA A 1 94 ? 14.326 4.880 -7.235 1.00 78.69 94 ALA A N 1
ATOM 705 C CA . ALA A 1 94 ? 13.060 4.990 -6.524 1.00 78.69 94 ALA A CA 1
ATOM 706 C C . ALA A 1 94 ? 11.862 5.015 -7.477 1.00 78.69 94 ALA A C 1
ATOM 708 O O . ALA A 1 94 ? 11.909 5.680 -8.512 1.00 78.69 94 ALA A O 1
ATOM 709 N N . LEU A 1 95 ? 10.772 4.343 -7.098 1.00 78.44 95 LEU A N 1
ATOM 710 C CA . LEU A 1 95 ? 9.492 4.447 -7.812 1.00 78.44 95 LEU A CA 1
ATOM 711 C C . LEU A 1 95 ? 8.577 5.532 -7.248 1.00 78.44 95 LEU A C 1
ATOM 713 O O . LEU A 1 95 ? 7.712 6.035 -7.962 1.00 78.44 95 LEU A O 1
ATOM 717 N N . CYS A 1 96 ? 8.740 5.862 -5.969 1.00 80.50 96 CYS A N 1
ATOM 718 C CA . CYS A 1 96 ? 7.905 6.817 -5.262 1.00 80.50 96 CYS A CA 1
ATOM 719 C C . CYS A 1 96 ? 8.773 7.852 -4.557 1.00 80.50 96 CYS A C 1
ATOM 721 O O . CYS A 1 96 ? 9.806 7.517 -3.973 1.00 80.50 96 CYS A O 1
ATOM 723 N N . GLY A 1 97 ? 8.302 9.095 -4.591 1.00 80.88 97 GLY A N 1
ATOM 724 C CA . GLY A 1 97 ? 8.858 10.180 -3.806 1.00 80.88 97 GLY A CA 1
ATOM 725 C C . GLY A 1 97 ? 7.795 11.102 -3.240 1.00 80.88 97 GLY A C 1
ATOM 726 O O . GLY A 1 97 ? 6.606 10.767 -3.206 1.00 80.88 97 GLY A O 1
ATOM 727 N N . GLU A 1 98 ? 8.232 12.263 -2.769 1.00 83.06 98 GLU A N 1
ATOM 728 C CA . GLU A 1 98 ? 7.400 13.175 -1.987 1.00 83.06 98 GLU A CA 1
ATOM 729 C C . GLU A 1 98 ? 6.164 13.667 -2.754 1.00 83.06 98 GLU A C 1
ATOM 731 O O . GLU A 1 98 ? 5.043 13.539 -2.263 1.00 83.06 98 GLU A O 1
ATOM 736 N N . ILE A 1 99 ? 6.340 14.164 -3.983 1.00 84.56 99 ILE A N 1
ATOM 737 C CA . ILE A 1 99 ? 5.252 14.744 -4.790 1.00 84.56 99 ILE A CA 1
ATOM 738 C C . ILE A 1 99 ? 4.100 13.746 -4.960 1.00 84.56 99 ILE A C 1
ATOM 740 O O . ILE A 1 99 ? 2.934 14.082 -4.749 1.00 84.56 99 ILE A O 1
ATOM 744 N N . MET A 1 100 ? 4.418 12.495 -5.298 1.00 86.62 100 MET A N 1
ATOM 745 C CA . MET A 1 100 ? 3.409 11.450 -5.477 1.00 86.62 100 MET A CA 1
ATOM 746 C C . MET A 1 100 ? 2.768 11.029 -4.154 1.00 86.62 100 MET A C 1
ATOM 748 O O . MET A 1 100 ? 1.570 10.759 -4.119 1.00 86.62 100 MET A O 1
ATOM 752 N N . SER A 1 101 ? 3.535 11.019 -3.063 1.00 83.69 101 SER A N 1
ATOM 753 C CA . SER A 1 101 ? 3.016 10.725 -1.723 1.00 83.69 101 SER A CA 1
ATOM 754 C C . SER A 1 101 ? 2.024 11.799 -1.259 1.00 83.69 101 SER A C 1
ATOM 756 O O . SER A 1 101 ? 0.947 11.484 -0.751 1.00 83.69 101 SER A O 1
ATOM 758 N N . ASN A 1 102 ? 2.336 13.073 -1.506 1.00 84.31 102 ASN A N 1
ATOM 759 C CA . ASN A 1 102 ? 1.441 14.196 -1.232 1.00 84.31 102 ASN A CA 1
ATOM 760 C C . ASN A 1 102 ? 0.200 14.177 -2.135 1.00 84.31 102 ASN A C 1
ATOM 762 O O . ASN A 1 102 ? -0.909 14.435 -1.664 1.00 84.31 102 ASN A O 1
ATOM 766 N N . TYR A 1 103 ? 0.355 13.802 -3.406 1.00 88.44 103 TYR A N 1
ATOM 767 C CA . TYR A 1 103 ? -0.774 13.607 -4.314 1.00 88.44 103 TYR A CA 1
ATOM 768 C C . TYR A 1 103 ? -1.694 12.460 -3.863 1.00 88.44 103 TYR A C 1
ATOM 770 O O . TYR A 1 103 ? -2.915 12.601 -3.860 1.00 88.44 103 TYR A O 1
ATOM 778 N N . ALA A 1 104 ? -1.131 11.341 -3.402 1.00 87.69 104 ALA A N 1
ATOM 779 C CA . ALA A 1 104 ? -1.908 10.243 -2.834 1.00 87.69 104 ALA A CA 1
ATOM 780 C C . ALA A 1 104 ? -2.733 10.712 -1.624 1.00 87.69 104 ALA A C 1
ATOM 782 O O . ALA A 1 104 ? -3.933 10.440 -1.531 1.00 87.69 104 ALA A O 1
ATOM 783 N N . LYS A 1 105 ? -2.110 11.494 -0.734 1.00 85.88 105 LYS A N 1
ATOM 784 C CA . LYS A 1 105 ? -2.773 12.080 0.434 1.00 85.88 105 LYS A CA 1
ATOM 785 C C . LYS A 1 105 ? -3.915 13.021 0.041 1.00 85.88 105 LYS A C 1
ATOM 787 O O . LYS A 1 105 ? -4.992 12.929 0.626 1.00 85.88 105 LYS A O 1
ATOM 792 N N . SER A 1 106 ? -3.723 13.892 -0.954 1.00 89.81 106 SER A N 1
ATOM 793 C CA . SER A 1 106 ? -4.773 14.822 -1.408 1.00 89.81 106 SER A CA 1
ATOM 794 C C . SER A 1 106 ? -5.966 14.108 -2.056 1.00 89.81 106 SER A C 1
ATOM 796 O O . SER A 1 106 ? -7.094 14.588 -1.973 1.00 89.81 106 SER A O 1
ATOM 798 N N . ARG A 1 107 ? -5.739 12.926 -2.638 1.00 90.88 107 ARG A N 1
ATOM 799 C CA . ARG A 1 107 ? -6.770 12.039 -3.201 1.00 90.88 107 ARG A CA 1
ATOM 800 C C . ARG A 1 107 ? -7.487 11.175 -2.155 1.00 90.88 107 ARG A C 1
ATOM 802 O O .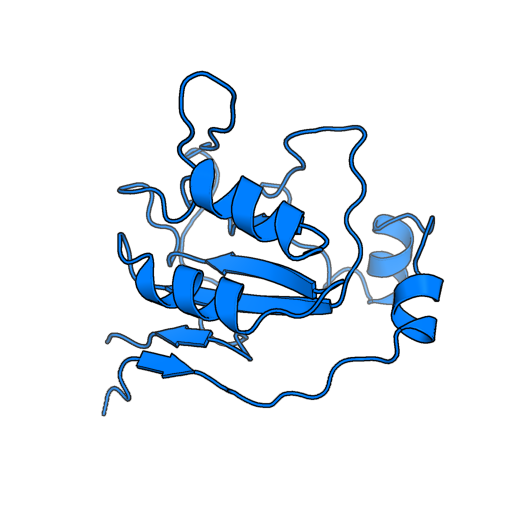 ARG A 1 107 ? -8.398 10.433 -2.517 1.00 90.88 107 ARG A O 1
ATOM 809 N N . GLY A 1 108 ? -7.103 11.253 -0.880 1.00 87.00 108 GLY A N 1
ATOM 810 C CA . GLY A 1 108 ? -7.690 10.445 0.193 1.00 87.00 108 GLY A CA 1
ATOM 811 C C . GLY A 1 108 ? -7.267 8.973 0.166 1.00 87.00 108 GLY A C 1
ATOM 812 O O . GLY A 1 108 ? -7.983 8.122 0.694 1.00 87.00 108 GLY A O 1
ATOM 813 N N . ILE A 1 109 ? -6.132 8.655 -0.462 1.00 89.06 109 ILE A N 1
ATOM 814 C CA . ILE A 1 109 ? -5.529 7.318 -0.413 1.00 89.06 109 ILE A CA 1
ATOM 815 C C . ILE A 1 109 ? -5.039 7.075 1.019 1.00 89.06 109 ILE A C 1
ATOM 817 O O . ILE A 1 109 ? -4.401 7.941 1.620 1.00 89.06 109 ILE A O 1
ATOM 821 N N . ALA A 1 110 ? -5.353 5.906 1.579 1.00 81.19 110 ALA A N 1
ATOM 822 C CA . ALA A 1 110 ? -5.089 5.587 2.982 1.00 81.19 110 ALA A CA 1
ATOM 823 C C . ALA A 1 110 ? -3.591 5.406 3.282 1.00 81.19 110 ALA A C 1
ATOM 825 O O . ALA A 1 110 ? -3.151 5.639 4.408 1.00 81.19 110 ALA A O 1
ATOM 826 N N . GLY A 1 111 ? -2.802 5.026 2.274 1.00 84.25 111 GLY A N 1
ATOM 827 C CA . GLY A 1 111 ? -1.343 5.025 2.335 1.00 84.25 111 GLY A CA 1
ATOM 828 C C . GLY A 1 111 ? -0.691 4.242 1.200 1.00 84.25 111 GLY A C 1
ATOM 829 O O . GLY A 1 111 ? -1.360 3.786 0.271 1.00 84.25 111 GLY A O 1
ATOM 830 N N . ILE A 1 112 ? 0.633 4.112 1.283 1.00 84.88 112 ILE A N 1
ATOM 831 C CA . ILE A 1 112 ? 1.476 3.427 0.300 1.00 84.88 112 ILE A CA 1
ATOM 832 C C . ILE A 1 112 ? 2.360 2.422 1.048 1.00 84.88 112 ILE A C 1
ATOM 834 O O . ILE A 1 112 ? 3.008 2.776 2.032 1.00 84.88 112 ILE A O 1
ATOM 838 N N . VAL A 1 113 ? 2.380 1.180 0.578 1.00 78.19 113 VAL A N 1
ATOM 839 C CA . VAL A 1 113 ? 3.262 0.093 1.013 1.00 78.19 113 VAL A CA 1
ATOM 840 C C . VAL A 1 113 ? 4.196 -0.228 -0.137 1.00 78.19 113 VAL A C 1
ATOM 842 O O . VAL A 1 113 ? 3.743 -0.334 -1.275 1.00 78.19 113 VAL A O 1
ATOM 845 N N . ILE A 1 114 ? 5.481 -0.406 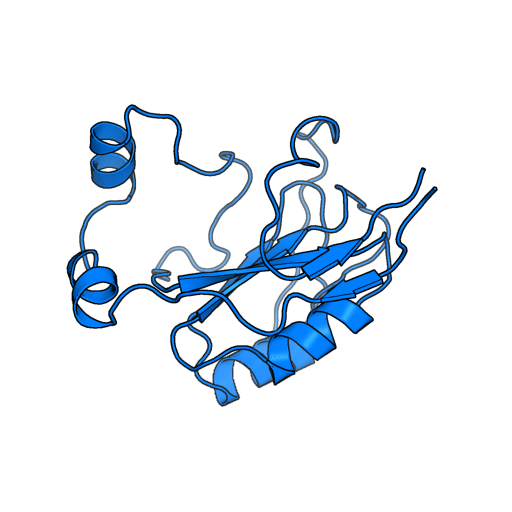0.153 1.00 77.69 114 ILE A N 1
ATOM 846 C CA . ILE A 1 114 ? 6.482 -0.742 -0.857 1.00 77.69 114 ILE A CA 1
ATOM 847 C C . ILE A 1 114 ? 7.129 -2.076 -0.509 1.00 77.69 114 ILE A C 1
ATOM 849 O O . ILE A 1 114 ? 7.403 -2.349 0.658 1.00 77.69 114 ILE A O 1
ATOM 853 N N . ASN A 1 115 ? 7.321 -2.909 -1.528 1.00 70.12 115 ASN A N 1
ATOM 854 C CA . ASN A 1 115 ? 7.916 -4.225 -1.388 1.00 70.12 115 ASN A CA 1
ATOM 855 C C . ASN A 1 115 ? 9.378 -4.138 -0.897 1.00 70.12 115 ASN A C 1
ATOM 857 O O . ASN A 1 115 ? 10.088 -3.188 -1.243 1.00 70.12 115 ASN A O 1
ATOM 861 N N . PRO A 1 116 ? 9.863 -5.126 -0.124 1.00 55.38 116 PRO A N 1
ATOM 862 C CA . PRO A 1 116 ? 11.254 -5.163 0.299 1.00 55.38 116 PRO A CA 1
ATOM 863 C C . PRO A 1 116 ? 12.226 -5.155 -0.881 1.00 55.38 116 PRO A C 1
ATOM 865 O O . PRO A 1 116 ? 11.964 -5.763 -1.922 1.00 55.38 116 PRO A O 1
ATOM 868 N N . GLY A 1 117 ? 13.367 -4.489 -0.698 1.00 50.66 117 GLY A N 1
ATOM 869 C CA . GLY A 1 117 ? 14.382 -4.341 -1.744 1.00 50.66 117 GLY A CA 1
ATOM 870 C C . GLY A 1 117 ? 14.088 -3.243 -2.773 1.00 50.66 117 GLY A C 1
ATOM 871 O O . GLY A 1 117 ? 14.864 -3.076 -3.706 1.00 50.66 117 GLY A O 1
ATOM 872 N N . ASP A 1 118 ? 13.014 -2.470 -2.613 1.00 60.34 118 ASP A N 1
ATOM 873 C CA . ASP A 1 118 ? 12.731 -1.305 -3.454 1.00 60.34 118 ASP A CA 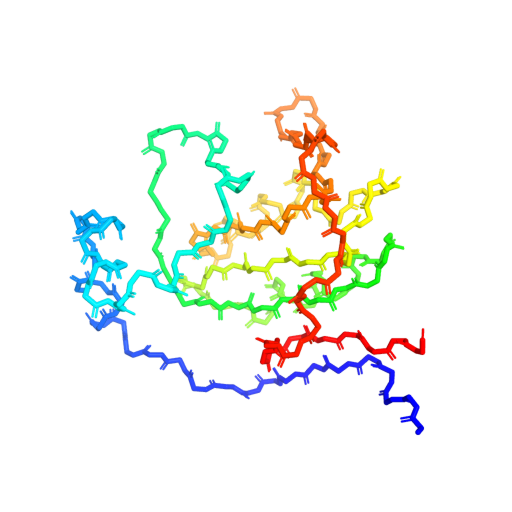1
ATOM 874 C C . ASP A 1 118 ? 13.067 0.007 -2.720 1.00 60.34 118 ASP A C 1
ATOM 876 O O . ASP A 1 118 ? 13.158 0.052 -1.492 1.00 60.34 118 ASP A O 1
ATOM 880 N N . ILE A 1 119 ? 13.254 1.092 -3.477 1.00 53.88 119 ILE A N 1
ATOM 881 C CA . ILE A 1 119 ? 13.686 2.394 -2.945 1.00 53.88 119 ILE A CA 1
ATOM 882 C C . ILE A 1 119 ? 12.539 3.412 -2.935 1.00 53.88 119 ILE A C 1
ATOM 884 O O . ILE A 1 119 ? 11.807 3.560 -3.918 1.00 53.88 119 ILE A O 1
ATOM 888 N N . ILE A 1 120 ? 12.457 4.190 -1.853 1.00 56.44 120 ILE A N 1
ATOM 889 C CA . ILE A 1 120 ? 11.732 5.473 -1.783 1.00 56.44 120 ILE A CA 1
ATOM 890 C C . ILE A 1 120 ? 12.761 6.594 -1.697 1.00 56.44 120 ILE A C 1
ATOM 892 O O . ILE A 1 120 ? 13.665 6.499 -0.871 1.00 56.44 120 ILE A O 1
ATOM 896 N N . VAL A 1 121 ? 12.620 7.653 -2.498 1.00 48.72 121 VAL A N 1
ATOM 897 C CA . VAL A 1 121 ? 13.456 8.866 -2.412 1.00 48.72 121 VAL A CA 1
ATOM 898 C C . VAL A 1 121 ? 12.570 10.083 -2.208 1.00 48.72 121 VAL A C 1
ATOM 900 O O . VAL A 1 121 ? 11.623 10.283 -2.958 1.00 48.72 121 VAL A O 1
ATOM 903 N N . GLY A 1 122 ? 12.908 10.919 -1.233 1.00 52.16 122 GLY A N 1
ATOM 904 C CA . GLY A 1 122 ? 12.199 12.158 -0.919 1.00 52.16 122 GLY A CA 1
ATOM 905 C C . GLY A 1 122 ? 13.155 13.335 -0.831 1.00 52.16 122 GLY A C 1
ATOM 906 O O . GLY A 1 122 ? 14.364 13.131 -0.702 1.00 52.16 122 GLY A O 1
ATOM 907 N N . ASP A 1 123 ? 12.599 14.540 -0.943 1.00 45.59 123 ASP A N 1
ATOM 908 C CA . ASP A 1 123 ? 13.323 15.814 -0.926 1.00 45.59 123 ASP A CA 1
ATOM 909 C C . ASP A 1 123 ? 13.200 16.470 0.469 1.00 45.59 123 ASP A C 1
ATOM 911 O O . ASP A 1 123 ? 12.864 15.798 1.450 1.00 45.59 123 ASP A O 1
ATOM 915 N N . SER A 1 124 ? 13.553 17.750 0.558 1.00 31.80 124 SER A N 1
ATOM 916 C CA . SER A 1 124 ? 13.934 18.537 1.737 1.00 31.80 124 SER A CA 1
ATOM 917 C C . SER A 1 124 ? 12.906 18.627 2.883 1.00 31.80 124 SER A C 1
ATOM 919 O O . SER A 1 124 ? 13.251 19.122 3.959 1.00 31.80 124 SER A O 1
ATOM 921 N N . ASP A 1 125 ? 11.726 18.022 2.724 1.00 36.47 125 ASP A N 1
ATOM 922 C CA . ASP A 1 125 ? 10.600 18.011 3.664 1.00 36.47 125 ASP A CA 1
ATOM 923 C C . ASP A 1 125 ? 10.226 16.572 4.141 1.00 36.47 125 ASP A C 1
ATOM 925 O O . ASP A 1 125 ? 9.427 16.414 5.071 1.00 36.47 125 ASP A O 1
ATOM 929 N N . GLY A 1 126 ? 10.819 15.514 3.545 1.00 34.66 126 GLY A N 1
ATOM 930 C CA . GLY A 1 126 ? 10.639 14.064 3.832 1.00 34.66 126 GLY A CA 1
ATOM 931 C C . GLY A 1 126 ? 10.038 13.278 2.641 1.00 34.66 126 GLY A C 1
ATOM 932 O O . GLY A 1 126 ? 9.142 13.766 1.971 1.00 34.66 126 GLY A O 1
ATOM 933 N N . LEU A 1 127 ? 10.451 12.067 2.227 1.00 39.81 127 LEU A N 1
ATOM 934 C CA . LEU A 1 127 ? 10.608 10.748 2.873 1.00 39.81 127 LEU A CA 1
ATOM 935 C C . LEU A 1 127 ? 11.581 9.862 2.039 1.00 39.81 127 LEU A C 1
ATOM 937 O O . LEU A 1 127 ? 11.400 9.779 0.830 1.00 39.81 127 LEU A O 1
ATOM 941 N N . LEU A 1 128 ? 12.524 9.127 2.651 1.00 41.59 128 LEU A N 1
ATOM 942 C CA . LEU A 1 128 ? 13.476 8.183 2.007 1.00 41.59 128 LEU A CA 1
ATOM 943 C C . LEU A 1 128 ? 13.358 6.781 2.654 1.00 41.59 128 LEU A C 1
ATOM 945 O O . LEU A 1 128 ? 13.241 6.703 3.876 1.00 41.59 128 LEU A O 1
ATOM 949 N N . ALA A 1 129 ? 13.439 5.681 1.889 1.00 48.00 129 ALA A N 1
ATOM 950 C CA . ALA A 1 129 ? 13.552 4.317 2.437 1.00 48.00 129 ALA A CA 1
ATOM 951 C C . ALA A 1 129 ? 14.455 3.397 1.592 1.00 48.00 129 ALA A C 1
ATOM 953 O O . ALA A 1 129 ? 14.196 3.198 0.404 1.00 48.00 129 ALA A O 1
ATOM 954 N N . ILE A 1 130 ? 15.478 2.825 2.252 1.00 42.03 130 ILE A N 1
ATOM 955 C CA . ILE A 1 130 ? 16.316 1.682 1.837 1.00 42.03 130 ILE A CA 1
ATOM 956 C C . ILE A 1 130 ? 16.764 0.917 3.105 1.00 42.03 130 ILE A C 1
ATOM 958 O O . ILE A 1 130 ? 17.277 1.550 4.027 1.00 42.03 130 ILE A O 1
ATOM 962 N N . ARG A 1 131 ? 16.691 -0.424 3.118 1.00 39.78 131 ARG A N 1
ATOM 963 C CA . ARG A 1 131 ? 17.729 -1.293 3.723 1.00 39.78 131 ARG A CA 1
ATOM 964 C C . ARG A 1 131 ? 18.020 -2.485 2.785 1.00 39.78 131 ARG A C 1
ATOM 966 O O . ARG A 1 131 ? 17.095 -3.250 2.518 1.00 39.78 131 ARG A O 1
ATOM 973 N N . PRO A 1 132 ? 19.243 -2.617 2.221 1.00 46.59 132 PRO A N 1
ATOM 974 C CA . PRO A 1 132 ? 19.596 -3.658 1.238 1.00 46.59 132 PRO A CA 1
ATOM 975 C C . PRO A 1 132 ? 19.917 -5.036 1.828 1.00 46.59 132 PRO A C 1
ATOM 977 O O . PRO A 1 132 ? 20.124 -5.986 1.081 1.00 46.59 132 PRO A O 1
ATOM 980 N N . ASP A 1 133 ? 20.078 -5.130 3.144 1.00 46.56 133 ASP A N 1
ATOM 981 C CA . ASP A 1 133 ? 20.872 -6.173 3.790 1.00 46.56 133 ASP A CA 1
ATOM 982 C C . ASP A 1 133 ? 20.140 -7.506 4.042 1.00 46.56 133 ASP A C 1
ATOM 984 O O . ASP A 1 133 ? 20.784 -8.470 4.447 1.00 46.56 133 ASP A O 1
ATOM 988 N N . GLU A 1 134 ? 18.838 -7.612 3.737 1.00 45.06 134 GLU A N 1
ATOM 989 C CA . GLU A 1 134 ? 18.026 -8.787 4.117 1.00 45.06 134 GLU A CA 1
ATOM 990 C C . GLU A 1 134 ? 17.174 -9.436 3.003 1.00 45.06 134 GLU A C 1
ATOM 992 O O . GLU A 1 134 ? 16.443 -10.380 3.302 1.00 45.06 134 GLU A O 1
ATOM 997 N N . HIS A 1 135 ? 17.234 -9.022 1.725 1.00 41.66 135 HIS A N 1
ATOM 998 C CA . HIS A 1 135 ? 16.283 -9.550 0.723 1.00 41.66 135 HIS A CA 1
ATOM 999 C C . HIS A 1 135 ? 16.891 -10.208 -0.526 1.00 41.66 135 HIS A C 1
ATOM 1001 O O . HIS A 1 135 ? 17.642 -9.599 -1.284 1.00 41.66 135 HIS A O 1
ATOM 1007 N N . THR A 1 136 ? 16.485 -11.463 -0.774 1.00 40.22 136 THR A N 1
ATOM 1008 C CA . THR A 1 136 ? 16.670 -12.196 -2.038 1.00 40.22 136 THR A CA 1
ATOM 1009 C C . THR A 1 136 ? 15.405 -12.043 -2.893 1.00 40.22 136 THR A C 1
ATOM 1011 O O . THR A 1 136 ? 14.297 -12.331 -2.449 1.00 40.22 136 THR A O 1
ATOM 1014 N N . ALA A 1 137 ? 15.552 -11.549 -4.124 1.00 39.31 137 ALA A N 1
ATOM 1015 C CA . ALA A 1 137 ? 14.475 -11.008 -4.967 1.00 39.31 137 ALA A CA 1
ATOM 1016 C C . ALA A 1 137 ? 13.490 -12.035 -5.587 1.00 39.31 137 ALA A C 1
ATOM 1018 O O . ALA A 1 137 ? 12.732 -11.692 -6.493 1.00 39.31 137 ALA A O 1
ATOM 1019 N N . GLU A 1 138 ? 13.465 -13.295 -5.147 1.00 37.81 138 GLU A N 1
ATOM 1020 C CA . GLU A 1 138 ? 12.943 -14.389 -5.987 1.00 37.81 138 GLU A CA 1
ATOM 1021 C C . GLU A 1 138 ? 11.489 -14.853 -5.737 1.00 37.81 138 GLU A C 1
ATOM 1023 O O . GLU A 1 138 ? 11.055 -15.800 -6.385 1.00 37.81 138 GLU A O 1
ATOM 1028 N N . ARG A 1 139 ? 10.678 -14.242 -4.854 1.00 37.94 139 ARG A N 1
ATOM 1029 C CA . ARG A 1 139 ? 9.442 -14.925 -4.375 1.00 37.94 139 ARG A CA 1
ATOM 1030 C C . ARG A 1 139 ? 8.049 -14.409 -4.754 1.00 37.94 139 ARG A C 1
ATOM 1032 O O . ARG A 1 139 ? 7.082 -15.052 -4.352 1.00 37.94 139 ARG A O 1
ATOM 1039 N N . TYR A 1 140 ? 7.869 -13.338 -5.532 1.00 43.25 140 TYR A N 1
ATOM 1040 C CA . TYR A 1 140 ? 6.542 -12.678 -5.566 1.00 43.25 140 TYR A CA 1
ATOM 1041 C C . TYR A 1 140 ? 5.942 -12.334 -6.944 1.00 43.25 140 TYR A C 1
ATOM 1043 O O . TYR A 1 140 ? 5.093 -11.445 -7.024 1.00 43.25 140 TYR A O 1
ATOM 1051 N N . SER A 1 141 ? 6.298 -13.027 -8.034 1.00 39.97 141 SER A N 1
ATOM 1052 C CA . SER A 1 141 ? 5.771 -12.703 -9.379 1.00 39.97 141 SER A CA 1
ATOM 1053 C C . SER A 1 141 ? 4.269 -12.977 -9.576 1.00 39.97 141 SER A C 1
ATOM 1055 O O . SER A 1 141 ? 3.625 -12.272 -10.355 1.00 39.97 141 SER A O 1
ATOM 1057 N N . ASP A 1 142 ? 3.678 -13.935 -8.854 1.00 37.22 142 ASP A N 1
ATOM 1058 C CA . ASP A 1 142 ? 2.434 -14.582 -9.316 1.00 37.22 142 ASP A CA 1
ATOM 1059 C C . ASP A 1 142 ? 1.128 -14.113 -8.638 1.00 37.22 142 ASP A C 1
ATOM 1061 O O . ASP A 1 142 ? 0.053 -14.613 -8.964 1.00 37.22 142 ASP A O 1
ATOM 1065 N N . ARG A 1 143 ? 1.164 -13.134 -7.718 1.00 43.38 143 ARG A N 1
ATOM 1066 C CA . ARG A 1 143 ? -0.016 -12.711 -6.919 1.00 43.38 143 ARG A CA 1
ATOM 1067 C C . ARG A 1 143 ? -0.474 -11.260 -7.116 1.00 43.38 143 ARG A C 1
ATOM 1069 O O . ARG A 1 143 ? -1.096 -10.703 -6.220 1.00 43.38 143 ARG A O 1
ATOM 1076 N N . TRP A 1 144 ? -0.208 -10.633 -8.265 1.00 43.59 144 TRP A N 1
ATOM 1077 C CA . TRP A 1 144 ? -0.521 -9.207 -8.487 1.00 43.59 144 TRP A CA 1
ATOM 1078 C C . TRP A 1 144 ? -1.803 -8.992 -9.316 1.00 43.59 144 TRP A C 1
ATOM 1080 O O . TRP A 1 144 ? -1.770 -9.162 -10.540 1.00 43.59 144 TRP A O 1
ATOM 1090 N N . PRO A 1 145 ? -2.939 -8.615 -8.693 1.00 45.62 145 PRO A N 1
ATOM 1091 C CA . PRO A 1 145 ? -4.225 -8.545 -9.380 1.00 45.62 145 PRO A CA 1
ATOM 1092 C C . PRO A 1 145 ? -4.473 -7.264 -10.193 1.00 45.62 145 PRO A C 1
ATOM 1094 O O . PRO A 1 145 ? -5.247 -7.343 -11.143 1.00 45.62 145 PRO A O 1
ATOM 1097 N N . VAL A 1 146 ? -3.868 -6.108 -9.878 1.00 49.78 146 VAL A N 1
ATOM 1098 C CA . VAL A 1 146 ? -4.341 -4.808 -10.423 1.00 49.78 146 VAL A CA 1
ATOM 1099 C C . VAL A 1 146 ? -3.473 -4.239 -11.559 1.00 49.78 146 VAL A C 1
ATOM 1101 O O . VAL A 1 146 ? -3.924 -4.208 -12.704 1.00 49.78 146 VAL A O 1
ATOM 1104 N N . CYS A 1 147 ? -2.233 -3.825 -11.296 1.00 42.00 147 CYS A N 1
ATOM 1105 C CA . CYS A 1 147 ? -1.285 -3.366 -12.317 1.00 42.00 147 CYS A CA 1
ATOM 1106 C C . CYS A 1 147 ? -0.035 -4.245 -12.282 1.00 42.00 147 CYS A C 1
ATOM 1108 O O . CYS A 1 147 ? 0.582 -4.385 -11.228 1.00 42.00 147 CYS A O 1
ATOM 1110 N N . SER A 1 148 ? 0.349 -4.841 -13.411 1.00 46.69 148 SER A N 1
ATOM 1111 C CA . SER A 1 148 ? 1.540 -5.691 -13.471 1.00 46.69 148 SER A CA 1
ATOM 1112 C C . SER A 1 148 ? 2.277 -5.598 -14.799 1.00 46.69 148 SER A C 1
ATOM 1114 O O . SER A 1 148 ? 1.683 -5.415 -15.866 1.00 46.69 148 SER A O 1
ATOM 1116 N N . TRP A 1 149 ? 3.599 -5.740 -14.719 1.00 36.72 149 TRP A N 1
ATOM 1117 C CA . TRP A 1 149 ? 4.489 -5.785 -15.869 1.00 36.72 149 TRP A CA 1
ATOM 1118 C C . TRP A 1 149 ? 5.191 -7.143 -15.946 1.00 36.72 149 TRP A C 1
ATOM 1120 O O . TRP A 1 149 ? 5.819 -7.586 -14.982 1.00 36.72 149 TRP A O 1
ATOM 1130 N N . SER A 1 150 ? 5.092 -7.821 -17.094 1.00 42.06 150 SER A N 1
ATOM 1131 C CA . SER A 1 150 ? 5.773 -9.098 -17.346 1.00 42.06 150 SER A CA 1
ATOM 1132 C C . SER A 1 150 ? 6.874 -8.921 -18.396 1.00 42.06 150 SER A C 1
ATOM 1134 O O . SER A 1 150 ? 6.557 -8.932 -19.587 1.00 42.06 150 SER A O 1
ATOM 1136 N N . SER A 1 151 ? 8.140 -8.787 -17.985 1.00 40.31 151 SER A N 1
ATOM 1137 C CA . SER A 1 151 ? 9.274 -9.176 -18.835 1.00 40.31 151 SER A CA 1
ATOM 1138 C C . SER A 1 151 ? 9.657 -10.625 -18.606 1.00 40.31 151 SER A C 1
ATOM 1140 O O . SER A 1 151 ? 9.539 -11.120 -17.480 1.00 40.31 151 SER A O 1
ATOM 1142 N N . SER A 1 152 ? 10.118 -11.228 -19.702 1.00 36.84 152 SER A N 1
ATOM 1143 C CA . SER A 1 152 ? 10.983 -12.403 -19.772 1.00 36.84 152 SER A CA 1
ATOM 1144 C C . SER A 1 152 ? 12.103 -12.386 -18.738 1.00 36.84 152 SER A C 1
ATOM 1146 O O . SER A 1 152 ? 12.552 -11.267 -18.385 1.00 36.84 152 SER A O 1
#

Radius of gyration: 15.37 Å; chains: 1; bounding box: 39×38×42 Å

Foldseek 3Di:
DFPFWDFDLDDDWDDPVVQCVCPPPDPVVVCVVVVVPPDADPLFDDPDPPDDFTAAEAEAEAEAPDLVSVVVSLVRDAARYEYEYEHLLEPPDANEEDVSQVSCVVRNHRYYTYHANHWYDYDDVDDTDDDNPDDDSPPDQPPTDGIHGDDD

Sequence (152 aa):
MALGCRIRRNFERPSKELVEAFRGIPVANIDDNCGRIAAVDSSIFPLNPKARLLGTAFTVNAPAGDNLLFHKALDMAQPGDVIVLANRGSLSRALCGEIMSNYAKSRGIAGIVINPGDIIVGDSDGLLAIRPDEHTAERYSDRWPVCSWSSS

pLDDT: mean 73.9, std 18.64, range [31.8, 93.81]

Secondary structure (DSSP, 8-state):
---EEEE----PPPPHHHHHHTTT--HHHHHHHTTS-SSPPTT---SSTT----SEEEEEE--TT--HHHHHHHHHPPTTEEEEEE-TT--SSEEE-HHHHHHHHHTT--EEEE-TT-EE---TTS--B---TT--S-S-TT---SEEEE--

InterPro domains:
  IPR005493 Ribonuclease E inhibitor RraA/RraA-like protein [PF03737] (29-115)
  IPR005493 Ribonuclease E inhibitor RraA/RraA-like protein [cd16841] (28-130)
  IPR036704 Ribonuclease E inhibitor RraA/RraA-like superfamily [SSF89562] (23-134)

Organism: NCBI:txid89014